Protein AF-K2EGE3-F1 (afdb_monomer)

pLDDT: mean 73.46, std 15.0, range [39.28, 91.5]

Sequence (65 aa):
MFARRHIVQDRESLLFLGFEDGDIAPVPLIKHAVKFETEESAVLTALGWCDAGYVLFSFYVELPE

Mean predicted aligned error: 7.77 Å

Solvent-accessible surface area (backbone atoms only — not comparable to full-atom values): 4293 Å² total; per-residue (Å²): 94,79,45,73,38,40,45,44,29,29,63,84,80,69,43,63,68,58,88,66,97,74,86,90,83,84,88,77,82,74,90,57,80,44,81,33,97,43,71,64,59,46,50,58,49,43,70,75,71,34,98,53,62,69,47,80,46,78,45,80,42,82,46,84,131

Foldseek 3Di:
DKAKFKWKAQDPLRAIDDDDPDDDDDDDHDPDGDGDNDPVVVVVVCVVPHPHDMDMDMDMDDDDD

Radius of gyration: 12.37 Å; Cα contacts (8 Å, |Δi|>4): 95; chains: 1; bounding box: 30×20×35 Å

Structure (mmCIF, N/CA/C/O backbone):
data_AF-K2EGE3-F1
#
_entry.id   AF-K2EGE3-F1
#
loop_
_atom_site.group_PDB
_atom_site.id
_atom_site.type_symbol
_atom_site.label_atom_id
_atom_site.label_alt_id
_atom_site.label_comp_id
_atom_site.label_asym_id
_atom_site.label_entity_id
_atom_site.label_seq_id
_atom_site.pdbx_PDB_ins_code
_atom_site.Cartn_x
_atom_site.Cartn_y
_atom_site.Cartn_z
_atom_site.occupancy
_atom_site.B_iso_or_equiv
_atom_site.auth_seq_id
_atom_site.auth_comp_id
_atom_site.auth_asym_id
_atom_site.auth_atom_id
_atom_site.pdbx_PDB_model_num
ATOM 1 N N . MET A 1 1 ? -12.715 1.051 18.497 1.00 81.62 1 MET A N 1
ATOM 2 C CA . MET A 1 1 ? -11.633 0.018 18.493 1.00 81.62 1 MET A CA 1
ATOM 3 C C . MET A 1 1 ? -10.522 0.481 17.553 1.00 81.62 1 MET A C 1
ATOM 5 O O . MET A 1 1 ? -10.856 1.121 16.571 1.00 81.62 1 MET A O 1
ATOM 9 N N . PHE A 1 2 ? -9.236 0.200 17.801 1.00 79.44 2 PHE A N 1
ATOM 10 C CA . PHE A 1 2 ? -8.168 0.536 16.838 1.00 79.44 2 PHE A CA 1
ATOM 11 C C . PHE A 1 2 ? -7.785 -0.676 15.983 1.00 79.44 2 PHE A C 1
ATOM 13 O O . PHE A 1 2 ? -7.717 -1.793 16.493 1.00 79.44 2 PHE A O 1
ATOM 20 N N . ALA A 1 3 ? -7.496 -0.448 14.703 1.00 80.00 3 ALA A N 1
ATOM 21 C CA . ALA A 1 3 ? -6.947 -1.445 13.787 1.00 80.00 3 ALA A CA 1
ATOM 22 C C . ALA A 1 3 ? -5.687 -0.922 13.092 1.00 80.00 3 ALA A C 1
ATOM 24 O O . ALA A 1 3 ? -5.487 0.285 12.968 1.00 80.00 3 ALA A O 1
ATOM 25 N N . ARG A 1 4 ? -4.828 -1.831 12.625 1.00 82.38 4 ARG A N 1
ATOM 26 C CA . ARG A 1 4 ? -3.655 -1.479 11.816 1.00 82.38 4 ARG A CA 1
ATOM 27 C C . ARG A 1 4 ? -4.054 -1.413 10.340 1.00 82.38 4 ARG A C 1
ATOM 29 O O . ARG A 1 4 ? -4.803 -2.262 9.865 1.00 82.38 4 ARG A O 1
ATOM 36 N N . ARG A 1 5 ? -3.570 -0.399 9.623 1.00 81.19 5 ARG A N 1
ATOM 37 C CA . ARG A 1 5 ? -3.768 -0.215 8.181 1.00 81.19 5 ARG A CA 1
ATOM 3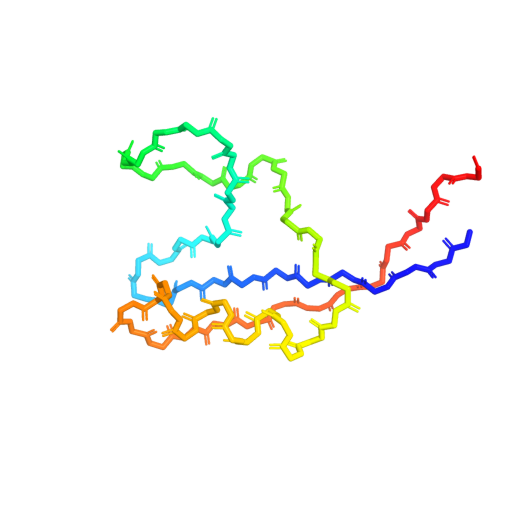8 C C . ARG A 1 5 ?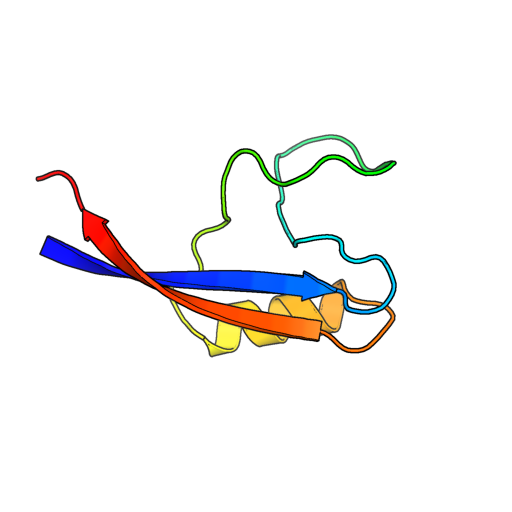 -2.424 -0.012 7.501 1.00 81.19 5 ARG A C 1
ATOM 40 O O . ARG A 1 5 ? -1.563 0.693 8.025 1.00 81.19 5 ARG A 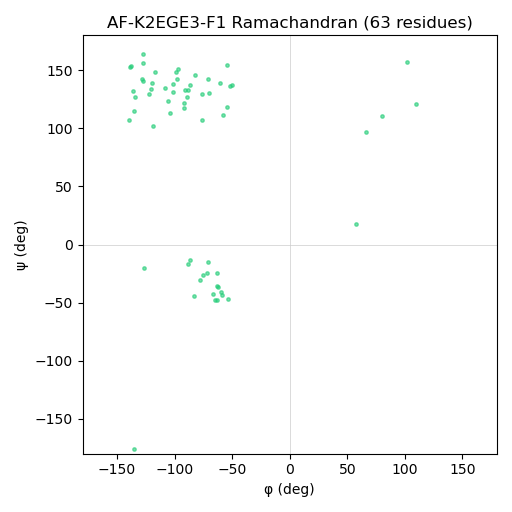O 1
ATOM 47 N N . HIS A 1 6 ? -2.281 -0.604 6.324 1.00 83.38 6 HIS A N 1
ATOM 48 C CA . HIS A 1 6 ? -1.080 -0.513 5.506 1.00 83.38 6 HIS A CA 1
ATOM 49 C C . HIS A 1 6 ? -1.382 0.176 4.173 1.00 83.38 6 HIS A C 1
ATOM 51 O O . HIS A 1 6 ? -2.488 0.050 3.655 1.00 83.38 6 HIS A O 1
ATOM 57 N N . ILE A 1 7 ? -0.406 0.898 3.626 1.00 82.06 7 ILE A N 1
ATOM 58 C CA . ILE A 1 7 ? -0.457 1.533 2.305 1.00 82.06 7 ILE A CA 1
ATOM 59 C C . ILE A 1 7 ? 0.882 1.269 1.610 1.00 82.06 7 ILE A C 1
ATOM 61 O O . ILE A 1 7 ? 1.928 1.490 2.214 1.00 82.06 7 ILE A O 1
ATOM 65 N N . VAL A 1 8 ? 0.864 0.821 0.355 1.00 84.06 8 VAL A N 1
ATOM 66 C CA . VAL A 1 8 ? 2.075 0.546 -0.436 1.00 84.06 8 VAL A CA 1
ATOM 67 C C . VAL A 1 8 ? 2.231 1.607 -1.519 1.00 84.06 8 VAL A C 1
ATOM 69 O O . VAL A 1 8 ? 1.254 1.919 -2.199 1.00 84.06 8 VAL A O 1
ATOM 72 N N . GLN A 1 9 ? 3.446 2.128 -1.692 1.00 82.69 9 GLN A N 1
ATOM 73 C CA . GLN A 1 9 ? 3.822 3.053 -2.759 1.00 82.69 9 GLN A CA 1
ATOM 74 C C . GLN A 1 9 ? 4.973 2.491 -3.596 1.00 82.69 9 GLN A C 1
ATOM 76 O O . GLN A 1 9 ? 6.008 2.123 -3.047 1.00 82.69 9 GLN A O 1
ATOM 81 N N . ASP A 1 10 ? 4.820 2.478 -4.912 1.00 82.00 10 ASP A N 1
ATOM 82 C CA . ASP A 1 10 ? 5.900 2.252 -5.865 1.00 82.00 10 ASP A CA 1
ATOM 83 C C . ASP A 1 10 ? 6.853 3.462 -5.882 1.00 82.00 10 ASP A C 1
ATOM 85 O O . ASP A 1 10 ? 6.420 4.615 -5.955 1.00 82.00 10 ASP A O 1
ATOM 89 N N . ARG A 1 11 ? 8.165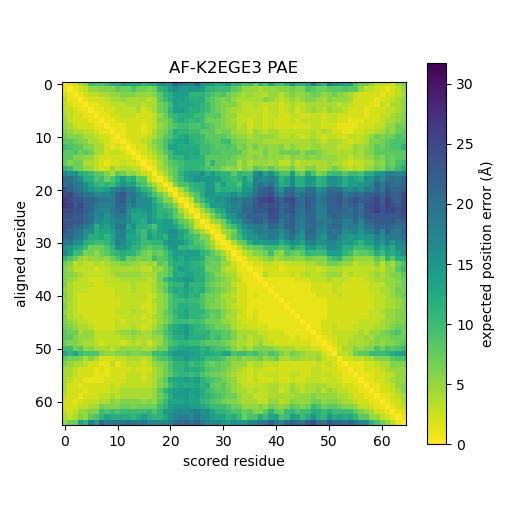 3.225 -5.772 1.00 81.69 11 ARG A N 1
ATOM 90 C CA . ARG A 1 11 ? 9.151 4.308 -5.604 1.00 81.69 11 ARG A CA 1
ATOM 91 C C . ARG A 1 11 ? 9.480 5.052 -6.883 1.00 81.69 11 ARG A C 1
ATOM 93 O O . ARG A 1 11 ? 9.868 6.214 -6.797 1.00 81.69 11 ARG A O 1
ATOM 100 N N . GLU A 1 12 ? 9.409 4.387 -8.027 1.00 80.25 12 GLU A N 1
ATOM 101 C CA . GLU A 1 12 ? 9.825 4.983 -9.296 1.00 80.25 12 GLU A CA 1
ATOM 102 C C . GLU A 1 12 ? 8.710 5.829 -9.891 1.00 80.25 12 GLU A C 1
ATOM 104 O O . GLU A 1 12 ? 8.933 6.961 -10.316 1.00 80.25 12 GLU A O 1
ATOM 109 N N . SER A 1 13 ? 7.493 5.301 -9.854 1.00 71.56 13 SER A N 1
ATOM 110 C CA . SER A 1 13 ? 6.304 5.975 -10.361 1.00 71.56 13 SER A CA 1
ATOM 111 C C . SER A 1 13 ? 5.650 6.900 -9.325 1.00 71.56 13 SER A C 1
ATOM 113 O O . SER A 1 13 ? 4.800 7.716 -9.683 1.00 71.56 13 SER A O 1
ATOM 115 N N . LEU A 1 14 ? 6.038 6.791 -8.044 1.00 68.69 14 LEU A N 1
ATOM 116 C CA . LEU A 1 14 ? 5.413 7.464 -6.894 1.00 68.69 14 LEU A CA 1
ATOM 117 C C . LEU A 1 14 ? 3.917 7.137 -6.733 1.00 68.69 14 LEU A C 1
ATOM 119 O O . LEU A 1 14 ? 3.203 7.838 -6.007 1.00 68.69 14 LEU A O 1
ATOM 123 N N . LEU A 1 15 ? 3.450 6.063 -7.376 1.00 70.56 15 LEU A N 1
ATOM 124 C CA . LEU A 1 15 ? 2.069 5.593 -7.339 1.00 70.56 15 LEU A CA 1
ATOM 125 C C . LEU A 1 15 ? 1.809 4.763 -6.095 1.00 70.56 15 LEU A C 1
ATOM 127 O O . LEU A 1 15 ? 2.668 4.015 -5.646 1.00 70.56 15 LEU A O 1
ATOM 131 N N . PHE A 1 16 ? 0.600 4.851 -5.555 1.00 75.56 16 PHE A N 1
ATOM 132 C CA . PHE A 1 16 ? 0.170 3.966 -4.480 1.00 75.56 16 PHE A CA 1
ATOM 133 C C . PHE A 1 16 ? -0.681 2.819 -5.029 1.00 75.56 16 PHE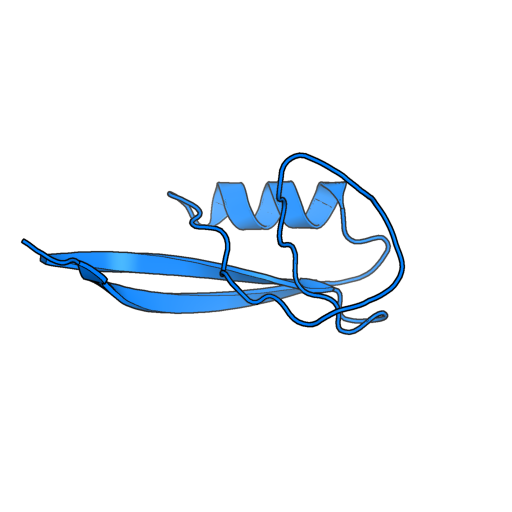 A C 1
ATOM 135 O O . PHE A 1 16 ? -1.438 3.011 -5.980 1.00 75.56 16 PHE A O 1
ATOM 142 N N . LEU A 1 17 ? -0.615 1.648 -4.391 1.00 74.56 17 LEU A N 1
ATOM 143 C CA . LEU A 1 17 ? -1.461 0.507 -4.741 1.00 74.56 17 LEU A CA 1
ATOM 144 C C . LEU A 1 17 ? -2.885 0.716 -4.211 1.00 74.56 17 LEU A C 1
ATOM 146 O O . LEU A 1 17 ? -3.132 0.652 -3.003 1.00 74.56 17 LEU A O 1
ATOM 150 N N . GLY A 1 18 ? -3.811 0.999 -5.126 1.00 62.44 18 GLY A N 1
ATOM 151 C CA . GLY A 1 18 ? -5.241 1.119 -4.874 1.00 62.44 18 GLY A CA 1
ATOM 152 C C . GLY A 1 18 ? -6.004 0.390 -5.968 1.00 62.44 18 GLY A C 1
ATOM 153 O O . GLY A 1 18 ? -5.918 0.788 -7.124 1.00 62.44 18 GLY A O 1
ATOM 154 N N . PHE A 1 19 ? -6.712 -0.679 -5.617 1.00 52.75 19 PHE A N 1
ATOM 155 C CA . PHE A 1 19 ? -7.531 -1.428 -6.566 1.00 52.75 19 PHE A CA 1
ATOM 156 C C . PHE A 1 19 ? -8.997 -1.064 -6.323 1.00 52.75 19 PHE A C 1
ATOM 158 O O . PHE A 1 19 ? -9.534 -1.368 -5.258 1.00 52.75 19 PHE A O 1
ATOM 165 N N . GLU A 1 20 ? -9.625 -0.396 -7.287 1.00 49.00 20 GLU A N 1
ATOM 166 C CA . GLU A 1 20 ? -11.067 -0.524 -7.509 1.00 49.00 20 GLU A CA 1
ATOM 167 C C . GLU A 1 20 ?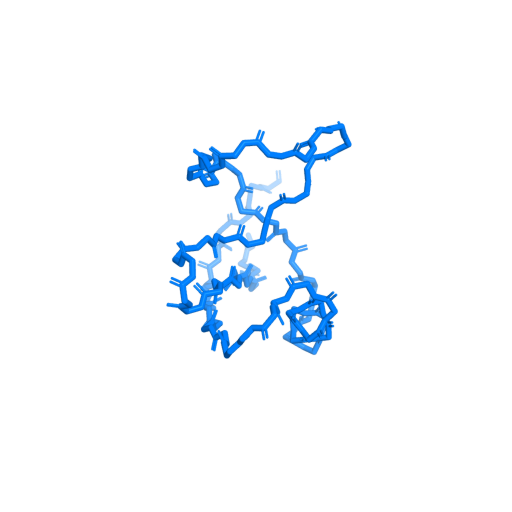 -11.279 -1.548 -8.629 1.00 49.00 20 GLU A C 1
ATOM 169 O O . GLU A 1 20 ? -10.421 -1.718 -9.500 1.00 49.00 20 GLU A O 1
ATOM 174 N N . ASP A 1 21 ? -12.416 -2.243 -8.602 1.00 43.28 21 ASP A N 1
ATOM 175 C CA . ASP A 1 21 ? -12.89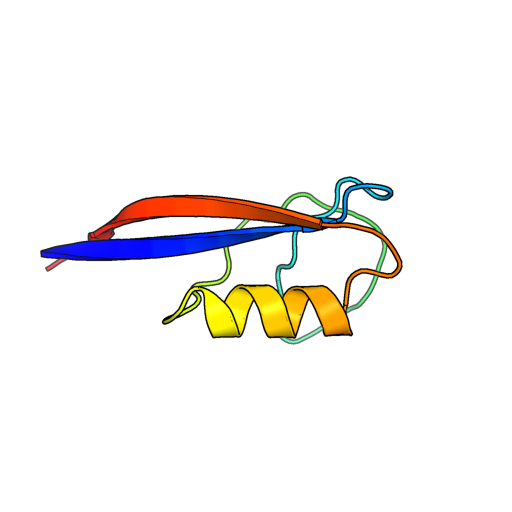1 -2.968 -9.776 1.00 43.28 21 ASP A CA 1
ATOM 176 C C . ASP A 1 21 ? -13.054 -1.969 -10.930 1.00 43.28 21 ASP A C 1
ATOM 178 O O . ASP A 1 21 ? -13.949 -1.125 -10.908 1.00 43.28 21 ASP A O 1
ATOM 182 N N . GLY A 1 22 ? -12.199 -2.086 -11.946 1.00 51.06 22 GLY A N 1
ATOM 183 C CA . GLY A 1 22 ? -12.313 -1.336 -13.194 1.00 51.06 22 GLY A CA 1
ATOM 184 C C . GLY A 1 22 ? -11.246 -0.259 -13.392 1.00 51.06 22 GLY A C 1
ATOM 185 O O . GLY A 1 22 ? -11.156 0.715 -12.655 1.00 51.06 22 GLY A O 1
ATOM 186 N N . ASP A 1 23 ? -10.525 -0.442 -14.495 1.00 39.88 23 ASP A N 1
ATOM 187 C CA . ASP A 1 23 ? -9.703 0.507 -15.244 1.00 39.88 23 ASP A CA 1
ATOM 188 C C . ASP A 1 23 ? -8.284 0.842 -14.750 1.00 39.88 23 ASP A C 1
ATOM 190 O O . ASP A 1 23 ? -8.014 1.533 -13.770 1.00 39.88 23 ASP A O 1
ATOM 194 N N . ILE A 1 24 ? -7.345 0.352 -15.563 1.00 49.09 24 ILE A N 1
ATOM 195 C CA . ILE A 1 24 ? -5.909 0.597 -15.528 1.00 49.09 24 ILE A CA 1
ATOM 196 C C . ILE A 1 24 ? -5.612 1.844 -16.387 1.00 49.09 24 ILE A C 1
ATOM 198 O O . ILE A 1 24 ? -5.934 1.847 -17.575 1.00 49.09 24 ILE A O 1
ATOM 202 N N . ALA A 1 25 ? -4.909 2.823 -15.786 1.00 39.28 25 ALA A N 1
ATOM 203 C CA . ALA A 1 25 ? -4.176 3.984 -16.358 1.00 39.28 25 ALA A CA 1
ATOM 204 C C . ALA A 1 25 ? -4.843 5.389 -16.297 1.00 39.28 25 ALA A C 1
ATOM 206 O O . ALA A 1 25 ? -6.065 5.492 -16.296 1.00 39.28 25 ALA A O 1
ATOM 207 N N . PRO A 1 26 ? -4.076 6.511 -16.357 1.00 49.47 26 PRO A N 1
ATOM 208 C CA . PRO A 1 26 ? -2.683 6.753 -15.975 1.00 49.47 26 PRO A CA 1
ATOM 209 C C . PRO A 1 26 ? -2.623 7.838 -14.869 1.00 49.47 26 PRO A C 1
ATOM 211 O O . PRO A 1 26 ? -2.720 9.032 -15.132 1.00 49.47 26 PRO A O 1
ATOM 214 N N . VAL A 1 27 ? -2.425 7.407 -13.623 1.00 51.81 27 VAL A N 1
ATOM 215 C CA . VAL A 1 27 ? -2.104 8.227 -12.435 1.00 51.81 27 VAL A CA 1
ATOM 216 C C . VAL A 1 27 ? -3.174 9.214 -11.925 1.00 51.81 27 VAL A C 1
ATOM 218 O O . VAL A 1 27 ? -3.222 10.383 -12.310 1.00 51.81 27 VAL A O 1
ATOM 221 N N . PRO A 1 28 ? -3.939 8.785 -10.910 1.00 46.41 28 PRO A N 1
ATOM 222 C CA . PRO A 1 28 ? -4.405 9.667 -9.837 1.00 46.41 28 PRO A CA 1
ATOM 223 C C . PRO A 1 28 ? -4.093 9.109 -8.434 1.00 46.41 28 PRO A C 1
ATOM 225 O O . PRO A 1 28 ? -4.205 7.912 -8.179 1.00 46.41 28 PRO A O 1
ATOM 228 N N . LEU A 1 29 ? -3.736 10.010 -7.508 1.00 46.84 29 LEU A N 1
ATOM 229 C CA . LEU A 1 29 ? -3.555 9.733 -6.076 1.00 46.84 29 LEU A CA 1
ATOM 230 C C . LEU A 1 29 ? -4.766 8.992 -5.498 1.00 46.84 29 LEU A C 1
ATOM 232 O O . LEU A 1 29 ? -5.916 9.356 -5.757 1.00 46.84 29 LEU A O 1
ATOM 236 N N . ILE A 1 30 ? -4.487 7.989 -4.669 1.00 51.12 30 ILE A N 1
ATOM 237 C CA . ILE A 1 30 ? -5.502 7.181 -4.005 1.00 51.12 30 ILE A CA 1
ATOM 238 C C . ILE A 1 30 ? -6.485 8.072 -3.233 1.00 51.12 30 ILE A C 1
ATOM 240 O O . ILE A 1 30 ? -6.114 8.742 -2.269 1.00 51.12 30 ILE A O 1
ATOM 244 N N . LYS A 1 31 ? -7.765 8.014 -3.618 1.00 46.16 31 LYS A N 1
ATOM 245 C CA . LYS A 1 31 ? -8.876 8.560 -2.822 1.00 46.16 31 LYS A CA 1
ATOM 246 C C . LYS A 1 31 ? -9.218 7.667 -1.621 1.00 46.16 31 LYS A C 1
ATOM 248 O O . LYS A 1 31 ? -9.689 8.175 -0.606 1.00 46.16 31 LYS A O 1
ATOM 253 N N . HIS A 1 32 ? -8.936 6.361 -1.705 1.00 50.03 32 HIS A N 1
ATOM 254 C CA . HIS A 1 32 ? -9.233 5.372 -0.664 1.00 50.03 32 HIS A CA 1
ATOM 255 C C . HIS A 1 32 ? -8.092 4.362 -0.494 1.00 50.03 32 HIS A C 1
ATOM 257 O O . HIS A 1 32 ? -7.881 3.503 -1.343 1.00 50.03 32 HIS A O 1
ATOM 263 N N . ALA A 1 33 ? -7.335 4.465 0.603 1.00 57.12 33 ALA A N 1
ATOM 264 C CA . ALA A 1 33 ? -6.307 3.480 0.941 1.00 57.12 33 ALA A CA 1
ATOM 265 C C . ALA A 1 33 ? -6.891 2.056 0.907 1.00 57.12 33 ALA A C 1
ATOM 267 O O . ALA A 1 33 ? -7.968 1.827 1.453 1.00 57.12 33 ALA A O 1
ATOM 268 N N . VAL A 1 34 ? -6.197 1.080 0.331 1.00 69.88 34 VAL A N 1
ATOM 269 C CA . VAL A 1 34 ? -6.615 -0.323 0.480 1.00 69.88 34 VAL A CA 1
ATOM 270 C C . VAL A 1 34 ? -6.331 -0.760 1.916 1.00 69.88 34 VAL A C 1
ATOM 272 O O . VAL A 1 34 ? -5.369 -0.308 2.541 1.00 69.88 34 VAL A O 1
ATOM 275 N N . LYS A 1 35 ? -7.213 -1.575 2.497 1.00 74.62 35 LYS A N 1
ATOM 276 C CA . LYS A 1 35 ? -6.959 -2.188 3.801 1.00 74.62 35 LYS A CA 1
ATOM 277 C C . LYS A 1 35 ? -6.300 -3.542 3.565 1.00 74.62 35 LYS A C 1
ATOM 279 O O . LYS A 1 35 ? -6.884 -4.408 2.929 1.00 74.62 35 LYS A O 1
ATOM 284 N N . PHE A 1 36 ? -5.112 -3.716 4.125 1.00 81.56 36 PHE A N 1
ATOM 285 C CA . PHE A 1 36 ? -4.475 -5.020 4.251 1.00 81.56 36 PHE A CA 1
ATOM 286 C C . PHE A 1 36 ? -4.664 -5.510 5.682 1.00 81.56 36 PHE A C 1
ATOM 288 O O . PHE A 1 36 ? -4.410 -4.756 6.623 1.00 81.56 36 PHE A O 1
ATOM 295 N N . GLU A 1 37 ? -5.108 -6.755 5.847 1.00 83.75 37 GLU A N 1
ATOM 296 C CA . GLU A 1 37 ? -5.270 -7.360 7.176 1.00 83.75 37 GLU A CA 1
ATOM 297 C C . GLU A 1 37 ? -3.915 -7.687 7.823 1.00 83.75 37 GLU A C 1
ATOM 299 O O . GLU A 1 37 ? -3.804 -7.727 9.047 1.00 83.75 37 GLU A O 1
ATOM 304 N N . THR A 1 38 ? -2.867 -7.889 7.014 1.00 86.88 38 THR A N 1
ATOM 305 C CA . THR A 1 38 ? -1.509 -8.186 7.487 1.00 86.88 38 THR A CA 1
ATOM 306 C C . THR A 1 38 ? -0.447 -7.444 6.682 1.00 86.88 38 THR A C 1
ATOM 308 O O . THR A 1 38 ? -0.618 -7.161 5.495 1.00 86.88 38 THR A O 1
ATOM 311 N N . GLU A 1 39 ? 0.693 -7.187 7.319 1.00 87.31 39 GLU A N 1
ATOM 312 C CA . GLU A 1 39 ? 1.869 -6.600 6.672 1.00 87.31 3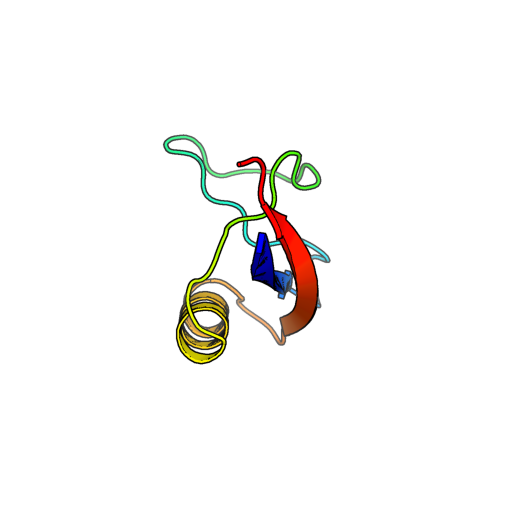9 GLU A CA 1
ATOM 313 C C . GLU A 1 39 ? 2.387 -7.473 5.518 1.00 87.31 39 GLU A C 1
ATOM 315 O O . GLU A 1 39 ? 2.694 -6.969 4.440 1.00 87.31 39 GLU A O 1
ATOM 320 N N . GLU A 1 40 ? 2.395 -8.792 5.716 1.00 91.50 40 GLU A N 1
ATOM 321 C CA . GLU A 1 40 ? 2.792 -9.771 4.703 1.00 91.50 40 GLU A CA 1
ATOM 322 C C . GLU A 1 40 ? 1.927 -9.671 3.440 1.00 91.50 40 GLU A C 1
ATOM 324 O O . GLU A 1 40 ? 2.459 -9.642 2.333 1.00 91.50 40 GLU A O 1
ATOM 329 N N . SER A 1 41 ? 0.603 -9.531 3.585 1.00 88.25 41 SER A N 1
ATOM 330 C CA . SER A 1 41 ? -0.290 -9.367 2.430 1.00 88.25 41 SER A CA 1
ATOM 331 C C . SER A 1 41 ? -0.010 -8.078 1.649 1.00 88.25 41 SER A C 1
ATOM 333 O O . SER A 1 41 ? -0.060 -8.084 0.417 1.00 88.25 41 SER A O 1
ATOM 335 N N . ALA A 1 42 ? 0.359 -6.992 2.337 1.00 86.25 42 ALA A N 1
ATOM 336 C CA . ALA A 1 42 ? 0.740 -5.737 1.696 1.00 86.25 42 ALA A CA 1
ATOM 337 C C . ALA A 1 42 ? 2.052 -5.885 0.905 1.00 86.25 42 ALA A C 1
ATOM 339 O O . ALA A 1 42 ? 2.141 -5.431 -0.234 1.00 86.25 42 ALA A O 1
ATOM 340 N N . VAL A 1 43 ? 3.044 -6.574 1.478 1.00 88.19 43 VAL A N 1
ATOM 341 C CA . VAL A 1 43 ? 4.339 -6.852 0.835 1.00 88.19 43 VAL A CA 1
ATOM 342 C C . VAL A 1 43 ? 4.187 -7.755 -0.387 1.00 88.19 43 VAL A C 1
ATOM 344 O O . VAL A 1 43 ? 4.720 -7.439 -1.449 1.00 88.19 43 VAL A O 1
ATOM 347 N N . LEU A 1 44 ? 3.445 -8.858 -0.267 1.00 89.81 44 LEU A N 1
ATOM 348 C CA . LEU A 1 44 ? 3.218 -9.778 -1.385 1.00 89.81 44 LEU A CA 1
ATOM 349 C C . LEU A 1 44 ? 2.477 -9.095 -2.535 1.00 89.81 44 LEU A C 1
ATOM 351 O O . LEU A 1 44 ? 2.800 -9.327 -3.696 1.00 89.81 44 LEU A O 1
ATOM 355 N N . THR A 1 45 ? 1.535 -8.207 -2.211 1.00 83.75 45 THR A N 1
ATOM 356 C CA . THR A 1 45 ? 0.876 -7.368 -3.216 1.00 83.75 45 THR A CA 1
ATOM 357 C C . THR A 1 45 ? 1.897 -6.445 -3.885 1.00 83.75 45 THR A C 1
ATOM 359 O O . THR A 1 45 ? 1.981 -6.422 -5.105 1.00 83.75 45 THR A O 1
ATOM 362 N N . ALA A 1 46 ? 2.748 -5.752 -3.124 1.00 83.50 46 ALA A N 1
ATOM 363 C CA . ALA A 1 46 ? 3.789 -4.891 -3.690 1.00 83.50 46 ALA A CA 1
ATOM 364 C C . ALA A 1 46 ? 4.693 -5.615 -4.696 1.00 83.50 46 ALA A C 1
ATOM 366 O O . ALA A 1 46 ? 4.908 -5.127 -5.798 1.00 83.50 46 ALA A O 1
ATOM 367 N N . LEU A 1 47 ? 5.160 -6.813 -4.345 1.00 86.38 47 LEU A N 1
ATOM 368 C CA . LEU A 1 47 ? 6.033 -7.615 -5.203 1.00 86.38 47 LEU A CA 1
ATOM 369 C C . LEU A 1 47 ? 5.380 -8.048 -6.524 1.00 86.38 47 LEU A C 1
ATOM 371 O O . LEU A 1 47 ? 6.095 -8.336 -7.477 1.00 86.38 47 LEU A O 1
ATOM 375 N N . GLY A 1 48 ? 4.048 -8.133 -6.575 1.00 83.94 48 GLY A N 1
ATOM 376 C CA . GLY A 1 48 ? 3.314 -8.504 -7.785 1.00 83.94 48 GLY A CA 1
ATOM 377 C C . GLY A 1 48 ? 2.959 -7.330 -8.699 1.00 83.94 48 GLY A C 1
ATOM 378 O O . GLY A 1 48 ? 2.610 -7.567 -9.852 1.00 83.94 48 GLY A O 1
ATOM 379 N N . TRP A 1 49 ? 3.015 -6.094 -8.1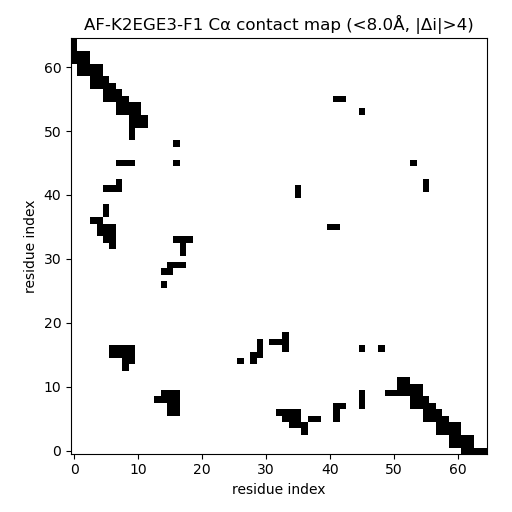92 1.00 77.75 49 TRP A N 1
ATOM 380 C CA . TRP A 1 49 ? 2.479 -4.910 -8.877 1.00 77.75 49 TRP A CA 1
ATOM 381 C C . TRP A 1 49 ? 3.475 -3.758 -9.035 1.00 77.75 49 TRP A C 1
ATOM 383 O O . TRP A 1 49 ? 3.252 -2.884 -9.867 1.00 77.75 49 TRP A O 1
ATOM 393 N N . CYS A 1 50 ? 4.542 -3.721 -8.238 1.00 80.25 50 CYS A N 1
ATOM 394 C CA . CYS A 1 50 ? 5.608 -2.739 -8.374 1.00 80.25 50 CYS A CA 1
ATOM 395 C C . CYS A 1 50 ? 6.704 -3.312 -9.276 1.00 80.25 50 CYS A C 1
ATOM 397 O O . CYS A 1 50 ? 7.352 -4.299 -8.926 1.00 80.25 50 CYS A O 1
ATOM 399 N N . ASP A 1 51 ? 6.930 -2.668 -10.420 1.00 76.75 51 ASP A N 1
ATOM 400 C CA . ASP A 1 51 ? 8.008 -3.031 -11.351 1.00 76.75 51 ASP A CA 1
ATOM 401 C C . ASP A 1 51 ? 9.398 -2.663 -10.794 1.00 76.75 51 ASP A C 1
ATOM 403 O O . ASP A 1 51 ? 10.427 -3.155 -11.263 1.00 76.75 51 ASP A O 1
ATOM 407 N N . ALA A 1 52 ? 9.423 -1.819 -9.758 1.00 75.88 52 ALA A N 1
ATOM 408 C CA . ALA A 1 52 ? 10.605 -1.387 -9.034 1.00 75.88 52 ALA A CA 1
ATOM 409 C C . ALA A 1 52 ? 10.387 -1.428 -7.510 1.00 75.88 52 ALA A C 1
ATOM 411 O O . ALA A 1 52 ? 9.373 -1.904 -7.003 1.00 75.88 52 ALA A O 1
ATOM 412 N N . GLY A 1 53 ? 11.375 -0.971 -6.733 1.00 84.75 53 GLY A N 1
ATOM 413 C CA . GLY A 1 53 ? 11.277 -0.967 -5.269 1.00 84.75 53 GLY A CA 1
ATOM 414 C C . GLY A 1 53 ? 10.029 -0.235 -4.747 1.00 84.75 53 GLY A C 1
ATOM 415 O O . GLY A 1 53 ? 9.529 0.693 -5.376 1.00 84.75 53 GLY A O 1
ATOM 416 N N . TYR A 1 54 ? 9.569 -0.594 -3.548 1.00 88.06 54 TYR A N 1
ATOM 417 C CA . TYR A 1 54 ? 8.368 -0.024 -2.928 1.00 88.06 54 TYR A CA 1
ATOM 418 C C . TYR A 1 54 ? 8.635 0.509 -1.511 1.00 88.06 54 TYR A C 1
ATOM 420 O O . TYR A 1 54 ? 9.650 0.202 -0.882 1.00 88.06 54 TYR A O 1
ATOM 428 N N . VAL A 1 55 ? 7.713 1.330 -1.009 1.00 86.69 55 VAL A N 1
ATOM 429 C CA . VAL A 1 55 ? 7.657 1.825 0.371 1.00 86.69 55 VAL A CA 1
ATOM 430 C C . VAL A 1 55 ? 6.341 1.386 0.990 1.00 86.69 55 VAL A C 1
ATOM 432 O O . VAL A 1 55 ? 5.279 1.537 0.390 1.00 86.69 55 VAL A O 1
ATOM 435 N N . LEU A 1 56 ? 6.414 0.866 2.212 1.00 86.38 56 LEU A N 1
ATOM 436 C CA . LEU A 1 56 ? 5.249 0.498 2.999 1.00 86.38 56 LEU A CA 1
ATOM 437 C C . LEU A 1 56 ? 5.025 1.517 4.117 1.00 86.38 56 LEU A C 1
ATOM 439 O O . LEU A 1 56 ? 5.885 1.719 4.973 1.00 86.38 56 LEU A O 1
ATOM 443 N N . PHE A 1 57 ? 3.837 2.105 4.149 1.00 84.12 57 PHE A N 1
ATOM 444 C CA . PHE A 1 57 ? 3.368 2.935 5.246 1.00 84.12 57 PHE A CA 1
ATOM 445 C C . PHE A 1 57 ? 2.414 2.137 6.137 1.00 84.12 57 PHE A C 1
ATOM 447 O O . PHE A 1 57 ? 1.562 1.400 5.644 1.00 84.12 57 PHE A O 1
ATOM 454 N N . SER A 1 58 ? 2.540 2.286 7.455 1.00 84.25 58 SER A N 1
ATOM 455 C CA . SER A 1 58 ? 1.757 1.542 8.445 1.00 84.25 58 SER A CA 1
ATOM 456 C C . SER A 1 58 ? 1.237 2.489 9.521 1.00 84.25 58 SER A C 1
ATOM 458 O O . SER A 1 58 ? 2.026 3.174 10.167 1.00 84.25 58 SER A O 1
ATOM 460 N N . PHE A 1 59 ? -0.073 2.473 9.767 1.00 83.94 59 PHE A N 1
ATOM 461 C CA . PHE A 1 59 ? -0.740 3.385 10.699 1.00 83.94 59 PHE A CA 1
ATOM 462 C C . PHE A 1 59 ? -1.776 2.653 11.551 1.00 83.94 59 PHE A C 1
ATOM 464 O O . PHE A 1 59 ? -2.352 1.655 11.118 1.00 83.94 59 PHE A O 1
ATOM 471 N N . TYR A 1 60 ? -2.053 3.177 12.744 1.00 84.56 60 TYR A N 1
ATOM 472 C CA . TYR A 1 60 ? -3.235 2.789 13.511 1.00 84.56 60 TYR A CA 1
ATOM 473 C C . TYR A 1 60 ? -4.406 3.686 13.112 1.00 84.56 60 TYR A C 1
ATOM 475 O O . TYR A 1 60 ? -4.255 4.903 13.029 1.00 84.56 60 TYR A O 1
ATOM 483 N N . VAL A 1 61 ? -5.562 3.082 12.857 1.00 81.88 61 VAL A N 1
ATOM 484 C CA . VAL A 1 61 ? -6.806 3.771 12.510 1.00 81.88 61 VAL A CA 1
ATOM 485 C C . VAL A 1 61 ? -7.873 3.454 13.546 1.00 81.88 61 VAL A C 1
ATOM 487 O O . VAL A 1 61 ? -7.982 2.318 14.012 1.00 81.88 61 VAL A O 1
ATOM 490 N N . GLU A 1 62 ? -8.649 4.464 13.917 1.00 85.94 62 GLU A N 1
ATOM 491 C CA . GLU A 1 62 ? -9.842 4.281 14.735 1.00 85.94 62 GLU A CA 1
ATOM 492 C C . GLU A 1 62 ? -10.962 3.703 13.863 1.00 85.94 62 GLU A C 1
ATOM 494 O O . GLU A 1 62 ? -11.220 4.187 12.759 1.00 85.94 62 GLU A O 1
ATOM 499 N N . LEU A 1 63 ? -11.585 2.627 14.333 1.00 76.81 63 LEU A N 1
ATOM 500 C CA . LEU A 1 63 ? -12.740 2.017 13.691 1.00 76.81 63 LEU A CA 1
ATOM 501 C C . LEU A 1 63 ? -14.022 2.632 14.266 1.00 76.81 63 LEU A C 1
ATOM 503 O O . LEU A 1 63 ? -14.122 2.695 15.499 1.00 76.81 63 LEU A O 1
ATOM 507 N N . PRO A 1 64 ? -14.988 3.032 13.413 1.00 76.62 64 PRO A N 1
ATOM 508 C CA . PRO A 1 64 ? -16.329 3.363 13.879 1.00 76.62 64 PRO A CA 1
ATOM 509 C C . PRO A 1 64 ? -16.949 2.130 14.555 1.00 76.62 64 PRO A C 1
ATOM 511 O O . PRO A 1 64 ? -16.715 1.007 14.101 1.00 76.62 64 PRO A O 1
ATOM 514 N N . GLU A 1 65 ? -17.646 2.354 15.673 1.00 67.06 65 GLU A N 1
ATOM 515 C CA . GLU A 1 65 ? -18.321 1.306 16.462 1.00 67.06 65 GLU A CA 1
ATOM 516 C C . GLU A 1 65 ? -19.399 0.555 15.673 1.00 67.06 65 GLU A C 1
ATOM 518 O O . GLU A 1 65 ? -20.118 1.201 14.873 1.00 67.06 65 GLU A O 1
#

Secondary structure (DSSP, 8-state):
-EEEEEEEEETTT--B----SS---S----SSPPPPSSHHHHHHHHHHH-SS-EEEEEEEEEPP-